Protein AF-A0A1B9JT67-F1 (afdb_monomer_lite)

Sequence (76 aa):
MTTAPKTPKTPELTRQLFVTINDAKRDLRRGLCDVFTAKLERLAAHIRSDDLSASEAADLLRDEAEYMREQMREEL

Structure (mmCIF, N/CA/C/O backbone):
data_AF-A0A1B9JT67-F1
#
_entry.id   AF-A0A1B9JT67-F1
#
loop_
_atom_site.group_PDB
_atom_site.id
_atom_site.type_symbol
_atom_site.label_atom_id
_atom_site.label_alt_id
_atom_site.label_comp_id
_atom_site.label_asym_id
_atom_site.label_entity_id
_atom_site.label_seq_id
_atom_site.pdbx_PDB_ins_code
_atom_site.Cartn_x
_atom_site.Cartn_y
_atom_site.Cartn_z
_atom_site.occupancy
_atom_site.B_iso_or_equiv
_atom_site.auth_seq_id
_atom_site.auth_comp_id
_atom_site.auth_asym_id
_atom_site.auth_atom_id
_atom_site.pdbx_PDB_model_num
ATOM 1 N N . MET A 1 1 ? -36.093 -22.136 40.602 1.00 39.22 1 MET A N 1
ATOM 2 C CA . MET A 1 1 ? -35.195 -21.037 41.019 1.00 39.22 1 MET A CA 1
ATOM 3 C C . MET A 1 1 ? -34.568 -20.470 39.758 1.00 39.22 1 MET A C 1
ATOM 5 O O . MET A 1 1 ? -33.644 -21.066 39.229 1.00 39.22 1 MET A O 1
ATOM 9 N N . THR A 1 2 ? -35.141 -19.397 39.216 1.00 50.62 2 THR A N 1
ATOM 10 C CA . THR A 1 2 ? -34.676 -18.774 37.968 1.00 50.62 2 THR A CA 1
ATOM 11 C C . THR A 1 2 ? -33.816 -17.580 3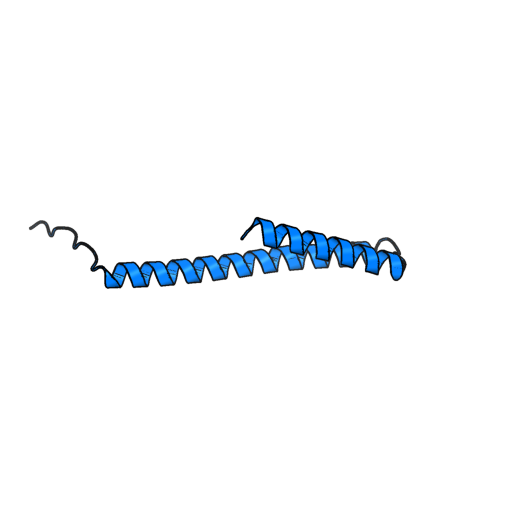8.350 1.00 50.62 2 THR A C 1
ATOM 13 O O . THR A 1 2 ? -34.333 -16.576 38.832 1.00 50.62 2 THR A O 1
ATOM 16 N N . THR A 1 3 ? -32.495 -17.701 38.232 1.00 51.56 3 THR A N 1
ATOM 17 C CA . THR A 1 3 ? -31.587 -16.577 38.482 1.00 51.56 3 THR A CA 1
ATOM 18 C C . THR A 1 3 ? -31.693 -15.595 37.322 1.00 51.56 3 THR A C 1
ATOM 20 O O . THR A 1 3 ? -31.374 -15.946 36.187 1.00 51.56 3 THR A O 1
ATOM 23 N N . ALA A 1 4 ? -32.163 -14.382 37.610 1.00 57.31 4 ALA A N 1
ATOM 24 C CA . ALA A 1 4 ? -32.212 -13.280 36.657 1.00 57.31 4 ALA A CA 1
ATOM 25 C C . ALA A 1 4 ? -30.808 -12.975 36.091 1.00 57.31 4 ALA A C 1
ATOM 27 O O . ALA A 1 4 ? -29.821 -13.088 36.831 1.00 57.31 4 ALA A O 1
ATOM 28 N N . PRO A 1 5 ? -30.691 -12.580 34.810 1.00 60.06 5 PRO A N 1
ATOM 29 C CA . PRO A 1 5 ? -29.414 -12.186 34.233 1.00 60.06 5 PRO A CA 1
ATOM 30 C C . PRO A 1 5 ? -28.874 -10.974 35.001 1.00 60.06 5 PRO A C 1
ATOM 32 O O . PRO A 1 5 ? -29.531 -9.938 35.096 1.00 60.06 5 PRO A O 1
ATOM 35 N N . LYS A 1 6 ? -27.682 -11.117 35.592 1.00 62.16 6 LYS A N 1
ATOM 36 C CA . LYS A 1 6 ? -26.987 -10.007 36.250 1.00 62.16 6 LYS A CA 1
ATOM 37 C C . LYS A 1 6 ? -26.634 -8.981 35.179 1.00 62.16 6 LYS A C 1
ATOM 39 O O . LYS A 1 6 ? -25.827 -9.268 34.300 1.00 62.16 6 LYS A O 1
AT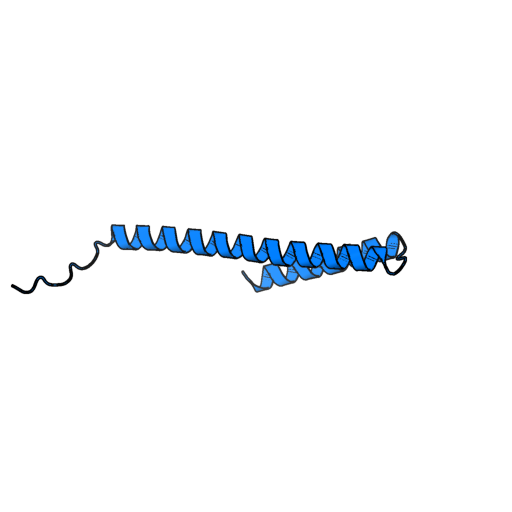OM 44 N N . THR A 1 7 ? -27.230 -7.798 35.258 1.00 60.88 7 THR A N 1
ATOM 45 C CA . THR A 1 7 ? -26.825 -6.648 34.450 1.00 60.88 7 THR A CA 1
ATOM 46 C C . THR A 1 7 ? -25.342 -6.356 34.717 1.00 60.88 7 THR A C 1
ATOM 48 O O . THR A 1 7 ? -24.957 -6.217 35.884 1.00 60.88 7 THR A O 1
ATOM 51 N N . PRO A 1 8 ? -24.486 -6.314 33.680 1.00 63.34 8 PRO A N 1
ATOM 52 C CA . PRO A 1 8 ? -23.059 -6.072 33.859 1.00 63.34 8 PRO A CA 1
ATOM 53 C C . PRO A 1 8 ? -22.830 -4.693 34.481 1.00 63.34 8 PRO A C 1
ATOM 55 O O . PRO A 1 8 ? -23.501 -3.715 34.145 1.00 63.34 8 PRO A O 1
ATOM 58 N N . LYS A 1 9 ? -21.891 -4.615 35.429 1.00 65.12 9 LYS A N 1
ATOM 59 C CA . LYS A 1 9 ? -21.584 -3.368 36.138 1.00 65.12 9 LYS A CA 1
ATOM 60 C C . LYS A 1 9 ? -20.893 -2.410 35.163 1.00 65.12 9 LYS A C 1
ATOM 62 O O . LYS A 1 9 ? -19.967 -2.812 34.468 1.00 65.12 9 LYS A O 1
ATOM 67 N N . THR A 1 10 ? -21.282 -1.135 35.151 1.00 71.25 10 THR A N 1
ATOM 68 C CA . THR A 1 10 ? -20.759 -0.080 34.255 1.00 71.25 10 THR A CA 1
ATOM 69 C C . THR A 1 10 ? -19.229 -0.080 34.034 1.00 71.25 10 THR A C 1
ATOM 71 O O . THR A 1 10 ? -18.812 0.099 32.894 1.00 71.25 10 THR A O 1
ATOM 74 N N . PRO A 1 11 ? -18.362 -0.343 35.038 1.00 80.50 11 PRO A N 1
ATOM 75 C CA . PRO A 1 11 ? -16.907 -0.408 34.832 1.00 80.50 11 PRO A CA 1
ATOM 76 C C . PRO A 1 11 ? -16.442 -1.583 33.955 1.00 80.50 11 PRO A C 1
ATOM 78 O O . PRO A 1 11 ? -15.428 -1.488 33.267 1.00 80.50 11 PRO A O 1
ATOM 81 N N . GLU A 1 12 ? -17.174 -2.697 33.980 1.00 86.81 12 GLU A N 1
ATOM 82 C CA . GLU A 1 12 ? -16.878 -3.905 33.204 1.00 86.81 12 GLU A CA 1
ATOM 83 C C . GLU A 1 12 ? -17.187 -3.691 31.719 1.00 86.81 12 GLU A C 1
ATOM 85 O O . GLU A 1 12 ? -16.368 -4.030 30.869 1.00 86.81 12 GLU A O 1
ATOM 90 N N . LEU A 1 13 ? -18.297 -3.007 31.418 1.00 89.50 13 LEU A N 1
ATOM 91 C CA . LEU A 1 13 ? -18.644 -2.551 30.067 1.00 89.50 13 LEU A CA 1
ATOM 92 C C . LEU A 1 13 ? -17.575 -1.614 29.491 1.00 89.50 13 LEU A C 1
ATOM 94 O O . LEU A 1 13 ? -17.140 -1.802 28.357 1.00 89.50 13 LEU A O 1
ATOM 98 N N . THR A 1 14 ? -17.099 -0.645 30.278 1.00 92.88 14 THR A N 1
ATOM 99 C CA . THR A 1 14 ? -16.030 0.270 29.848 1.00 92.88 14 THR A CA 1
ATOM 100 C C . THR A 1 14 ? -14.729 -0.476 29.552 1.00 92.88 14 THR A C 1
ATOM 102 O O . THR A 1 14 ? -14.053 -0.183 28.566 1.00 92.88 14 THR A O 1
ATOM 105 N N . ARG A 1 15 ? -14.382 -1.478 30.372 1.00 93.38 15 ARG A N 1
ATOM 106 C CA . ARG A 1 15 ? -13.201 -2.319 30.137 1.00 93.38 15 ARG A CA 1
ATOM 107 C C . ARG A 1 15 ? -13.347 -3.149 28.864 1.00 93.38 15 ARG A C 1
ATOM 109 O O . ARG A 1 15 ? -12.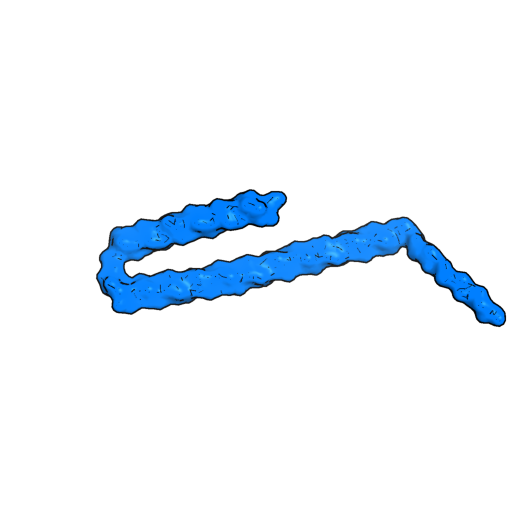408 -3.197 28.074 1.00 93.38 15 ARG A O 1
ATOM 116 N N . GLN A 1 16 ? -14.511 -3.766 28.660 1.00 93.69 16 GLN A N 1
ATOM 117 C CA . GLN A 1 16 ? -14.815 -4.543 27.459 1.00 93.69 16 GLN A CA 1
ATOM 118 C C . GLN A 1 16 ? -14.697 -3.669 26.203 1.00 93.69 16 GLN A C 1
ATOM 120 O O . GLN A 1 16 ? -14.029 -4.058 25.251 1.00 93.69 16 GLN A O 1
ATOM 125 N N . LEU A 1 17 ? -15.256 -2.455 26.240 1.00 94.81 17 LEU A N 1
ATOM 126 C CA . LEU A 1 17 ? -15.176 -1.491 25.144 1.00 94.81 17 LEU A CA 1
ATOM 127 C C . LEU A 1 17 ? -13.725 -1.117 24.815 1.00 94.81 17 LEU A C 1
ATOM 129 O O . LEU A 1 17 ? -13.349 -1.074 23.647 1.00 94.81 17 LEU A O 1
ATOM 133 N N . PHE A 1 18 ? -12.893 -0.880 25.833 1.00 95.06 18 PHE A N 1
ATOM 134 C CA . PHE A 1 18 ? -11.485 -0.546 25.622 1.00 95.06 18 PHE A CA 1
ATOM 135 C C . PHE A 1 18 ? -10.705 -1.690 24.961 1.00 95.06 18 PHE A C 1
ATOM 137 O O . PHE A 1 18 ? -9.885 -1.446 24.076 1.00 95.06 18 PHE A O 1
ATOM 144 N N . VAL A 1 19 ? -10.981 -2.937 25.359 1.00 95.50 19 VAL A N 1
ATOM 145 C CA . VAL A 1 19 ? -10.405 -4.127 24.715 1.00 95.50 19 VAL A CA 1
ATOM 146 C C . VAL A 1 19 ? -10.836 -4.192 23.251 1.00 95.50 19 VAL A C 1
ATOM 148 O O . VAL A 1 19 ? -9.976 -4.214 22.376 1.00 95.50 19 VAL A O 1
ATOM 151 N N . THR A 1 20 ? -12.139 -4.093 22.973 1.00 95.81 20 THR A N 1
ATOM 152 C CA . THR A 1 20 ? -12.671 -4.146 21.603 1.00 95.81 20 THR A CA 1
ATOM 153 C C . THR A 1 20 ? -12.092 -3.053 20.703 1.00 95.81 20 THR A C 1
ATOM 155 O O . THR A 1 20 ? -11.732 -3.328 19.562 1.00 95.81 20 THR A O 1
ATOM 158 N N . ILE A 1 21 ? -11.943 -1.822 21.204 1.00 95.38 21 ILE A N 1
ATOM 159 C CA . ILE A 1 21 ? -11.330 -0.726 20.438 1.00 95.38 21 ILE A CA 1
ATOM 160 C C . ILE A 1 21 ? -9.859 -1.027 20.125 1.00 95.38 21 ILE A C 1
ATOM 162 O O . ILE A 1 21 ? -9.393 -0.742 19.022 1.00 95.38 21 ILE A O 1
ATOM 166 N N . ASN A 1 22 ? -9.107 -1.582 21.076 1.00 95.81 22 ASN A N 1
ATOM 167 C CA . ASN A 1 22 ? -7.699 -1.905 20.850 1.00 95.81 22 ASN A CA 1
ATOM 168 C C . ASN A 1 22 ? -7.515 -3.054 19.860 1.00 95.81 22 ASN A C 1
ATOM 170 O O . ASN A 1 22 ? -6.610 -2.978 19.025 1.00 95.81 22 ASN A O 1
ATOM 174 N N . ASP A 1 23 ? -8.376 -4.066 19.928 1.00 95.81 23 ASP A N 1
ATOM 175 C CA . ASP A 1 23 ? -8.379 -5.181 18.983 1.00 95.81 23 ASP A CA 1
ATOM 176 C C . ASP A 1 23 ? -8.712 -4.683 17.573 1.00 95.81 23 ASP A C 1
ATOM 178 O O . ASP A 1 23 ? -7.919 -4.885 16.656 1.00 95.81 23 ASP A O 1
ATOM 182 N N . ALA A 1 24 ? -9.774 -3.885 17.415 1.00 94.50 24 ALA A N 1
ATOM 183 C CA . ALA A 1 24 ? -10.130 -3.287 16.127 1.00 94.50 24 ALA A CA 1
ATOM 184 C C . ALA A 1 24 ? -8.994 -2.423 15.547 1.00 94.50 24 ALA A C 1
ATOM 186 O O . ALA A 1 24 ? -8.662 -2.522 14.367 1.00 94.50 24 ALA A O 1
ATOM 187 N N . LYS A 1 25 ? -8.326 -1.615 16.383 1.00 92.12 25 LYS A N 1
ATOM 188 C CA . LYS A 1 25 ? -7.150 -0.834 15.962 1.00 92.12 25 LYS A CA 1
ATOM 189 C C . LYS A 1 25 ? -5.986 -1.724 15.528 1.00 92.12 25 LYS A C 1
ATOM 191 O O . LYS A 1 25 ? -5.217 -1.334 14.652 1.00 92.12 25 LYS A O 1
ATOM 196 N N . ARG A 1 26 ? -5.783 -2.868 16.185 1.00 94.44 26 ARG A N 1
ATOM 197 C CA . ARG A 1 26 ? -4.727 -3.824 15.832 1.00 94.44 26 ARG A CA 1
ATOM 198 C C . ARG A 1 26 ? -5.024 -4.489 14.495 1.00 94.44 26 ARG A C 1
ATOM 200 O O . ARG A 1 26 ? -4.116 -4.564 13.670 1.00 94.44 26 ARG A O 1
ATOM 207 N N . ASP A 1 27 ? -6.261 -4.917 14.290 1.00 93.94 27 ASP A N 1
ATOM 208 C CA . ASP A 1 27 ? -6.695 -5.554 13.051 1.00 93.94 27 ASP A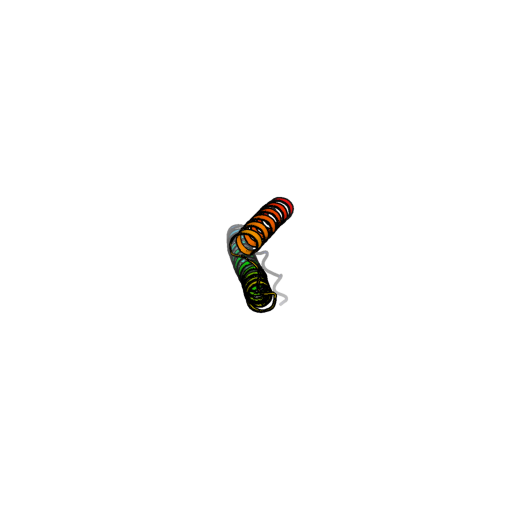 CA 1
ATOM 209 C C . ASP A 1 27 ? -6.615 -4.582 11.875 1.00 93.94 27 ASP A C 1
ATOM 211 O O . ASP A 1 27 ? -6.063 -4.940 10.838 1.00 93.94 27 ASP A O 1
ATOM 215 N N . LEU A 1 28 ? -7.020 -3.321 12.071 1.00 89.31 28 LEU A N 1
ATOM 216 C CA . LEU A 1 28 ? -6.850 -2.269 11.068 1.00 89.31 28 LEU A CA 1
ATOM 217 C C . LEU A 1 28 ? -5.376 -2.084 10.685 1.00 89.31 28 LEU A C 1
ATOM 219 O O . LEU A 1 28 ? -5.036 -2.128 9.508 1.00 89.31 28 LEU A O 1
ATOM 223 N N . ARG A 1 29 ? -4.474 -1.937 11.670 1.00 90.25 29 ARG A N 1
ATOM 224 C CA . ARG A 1 29 ? -3.031 -1.809 11.389 1.00 90.25 29 ARG A CA 1
ATOM 225 C C . ARG A 1 29 ? -2.488 -3.009 10.620 1.00 90.25 29 ARG A C 1
ATOM 227 O O . ARG A 1 29 ? -1.662 -2.829 9.734 1.00 90.25 29 ARG A O 1
ATOM 234 N N . ARG A 1 30 ? -2.929 -4.221 10.965 1.00 92.44 30 ARG A N 1
ATOM 235 C CA . ARG A 1 30 ? -2.508 -5.441 10.274 1.00 92.44 30 ARG A CA 1
ATOM 236 C C . ARG A 1 30 ? -3.003 -5.458 8.828 1.00 92.44 30 ARG A C 1
ATOM 238 O O . ARG A 1 30 ? -2.192 -5.673 7.937 1.00 92.44 30 ARG A O 1
ATOM 245 N N . GLY A 1 31 ? -4.285 -5.175 8.605 1.00 91.38 31 GLY A N 1
ATOM 246 C CA . GLY A 1 31 ? -4.865 -5.113 7.264 1.00 91.38 31 GLY A CA 1
ATOM 247 C C . GLY A 1 31 ? -4.183 -4.066 6.383 1.00 91.38 31 GLY A C 1
ATOM 248 O O . GLY A 1 31 ? -3.835 -4.360 5.243 1.00 91.38 31 GLY A O 1
ATOM 249 N N . LEU A 1 32 ? -3.904 -2.879 6.932 1.00 88.19 32 LEU A N 1
ATOM 250 C CA . LEU A 1 32 ? -3.161 -1.833 6.226 1.00 88.19 32 LEU A CA 1
ATOM 251 C C . LEU A 1 32 ? -1.742 -2.285 5.862 1.00 88.19 32 LEU A C 1
ATOM 253 O O . LEU A 1 32 ? -1.319 -2.088 4.725 1.00 88.19 32 LEU A O 1
ATOM 257 N N . CYS A 1 33 ? -1.018 -2.929 6.786 1.00 90.19 33 CYS A N 1
ATOM 258 C CA . CYS A 1 33 ? 0.298 -3.494 6.481 1.00 90.19 33 CYS A CA 1
ATOM 259 C C . CYS A 1 33 ? 0.231 -4.499 5.326 1.00 90.19 33 CYS A C 1
ATOM 261 O O . CYS A 1 33 ? 1.014 -4.380 4.389 1.00 90.19 33 CYS A O 1
ATOM 263 N N . ASP A 1 34 ? -0.715 -5.441 5.357 1.00 92.25 34 ASP A N 1
ATOM 264 C CA . ASP A 1 34 ? -0.848 -6.468 4.317 1.00 92.25 34 ASP A CA 1
ATOM 265 C C . ASP A 1 34 ? -1.124 -5.837 2.935 1.00 92.25 34 ASP A C 1
ATOM 267 O O . ASP A 1 34 ? -0.498 -6.206 1.936 1.00 92.25 34 ASP A O 1
ATOM 271 N N . VAL A 1 35 ? -2.006 -4.830 2.872 1.00 89.62 35 VAL A N 1
ATOM 272 C CA . VAL A 1 35 ? -2.323 -4.100 1.631 1.00 89.62 35 VAL A CA 1
ATOM 273 C C . VAL A 1 35 ? -1.112 -3.328 1.104 1.00 89.62 35 VAL A C 1
ATOM 275 O O . VAL A 1 35 ? -0.808 -3.407 -0.091 1.00 89.62 35 VAL A O 1
ATOM 278 N N . PHE A 1 36 ? -0.404 -2.594 1.967 1.00 89.50 36 PHE A N 1
ATOM 279 C CA . PHE A 1 36 ? 0.759 -1.812 1.544 1.00 89.50 36 PHE A CA 1
ATOM 280 C C . PHE A 1 36 ? 1.931 -2.698 1.130 1.00 89.50 36 PHE A C 1
ATOM 282 O O . PHE A 1 36 ? 2.569 -2.411 0.118 1.00 89.50 36 PHE A O 1
ATOM 289 N N . THR A 1 37 ? 2.179 -3.808 1.829 1.00 93.12 37 THR A N 1
ATOM 290 C CA . THR A 1 37 ? 3.187 -4.793 1.420 1.00 93.12 37 THR A CA 1
ATOM 291 C C . THR A 1 37 ? 2.882 -5.338 0.027 1.00 93.12 37 THR A C 1
ATOM 293 O O . THR A 1 37 ? 3.745 -5.276 -0.847 1.00 93.12 37 THR A O 1
ATOM 296 N N . ALA A 1 38 ? 1.644 -5.771 -0.232 1.00 93.69 38 ALA A N 1
ATOM 297 C CA . ALA A 1 38 ? 1.259 -6.282 -1.547 1.00 93.69 38 ALA A CA 1
ATOM 298 C C . ALA A 1 38 ? 1.395 -5.225 -2.662 1.00 93.69 38 ALA A C 1
ATOM 300 O O . ALA A 1 38 ? 1.793 -5.546 -3.784 1.00 93.69 38 ALA A O 1
ATOM 301 N N . LYS A 1 39 ? 1.081 -3.955 -2.374 1.00 92.06 39 LYS A N 1
ATOM 302 C CA . LYS A 1 39 ? 1.286 -2.843 -3.319 1.00 92.06 39 LYS A CA 1
ATOM 303 C C . LYS A 1 39 ? 2.767 -2.633 -3.633 1.00 92.06 39 LYS A C 1
ATOM 305 O O . LYS A 1 39 ? 3.124 -2.566 -4.807 1.00 92.06 39 LYS A O 1
ATOM 310 N N . LEU A 1 40 ? 3.628 -2.599 -2.615 1.00 93.94 40 LEU A N 1
ATOM 311 C CA . LEU A 1 40 ? 5.075 -2.442 -2.793 1.00 93.94 40 LEU A CA 1
ATOM 312 C C . LEU A 1 40 ? 5.687 -3.595 -3.599 1.00 93.94 40 LEU A C 1
ATOM 314 O O . LEU A 1 40 ? 6.518 -3.358 -4.473 1.00 93.94 40 LEU A O 1
ATOM 318 N N . GLU A 1 41 ? 5.255 -4.834 -3.360 1.00 95.50 41 GLU A N 1
ATOM 319 C CA . GLU A 1 41 ? 5.711 -5.999 -4.128 1.00 95.50 41 GLU A CA 1
ATOM 320 C C . GLU A 1 41 ? 5.340 -5.896 -5.613 1.00 95.50 41 GLU A C 1
ATOM 322 O O . GLU A 1 41 ? 6.176 -6.177 -6.476 1.00 95.50 41 GLU A O 1
ATOM 327 N N . ARG A 1 42 ? 4.116 -5.443 -5.920 1.00 93.62 42 ARG A N 1
ATOM 328 C CA . ARG A 1 42 ? 3.657 -5.211 -7.301 1.00 93.62 42 ARG A CA 1
ATOM 329 C C . ARG A 1 42 ? 4.442 -4.100 -7.986 1.00 93.62 42 ARG A C 1
ATOM 331 O O . ARG A 1 42 ? 4.883 -4.291 -9.115 1.00 93.62 42 ARG A O 1
ATOM 338 N N . LEU A 1 43 ? 4.667 -2.983 -7.298 1.00 94.38 43 LEU A N 1
ATOM 339 C CA . LEU A 1 43 ? 5.498 -1.883 -7.794 1.00 94.38 43 LEU A CA 1
ATOM 340 C C . LEU A 1 43 ? 6.915 -2.342 -8.102 1.00 94.38 43 LEU A C 1
ATOM 342 O O . LEU A 1 43 ? 7.434 -2.083 -9.182 1.00 94.38 43 LEU A O 1
ATOM 346 N N . ALA A 1 44 ? 7.522 -3.092 -7.186 1.00 93.25 44 ALA A N 1
ATOM 347 C CA . ALA A 1 44 ? 8.856 -3.627 -7.391 1.00 93.25 44 ALA A CA 1
ATOM 348 C C . ALA A 1 44 ? 8.904 -4.614 -8.571 1.00 93.25 44 ALA A C 1
ATOM 350 O O . ALA A 1 44 ? 9.899 -4.657 -9.291 1.00 93.25 44 ALA A O 1
ATOM 351 N N . ALA A 1 45 ? 7.850 -5.409 -8.782 1.00 93.62 45 ALA A N 1
ATOM 352 C CA . ALA A 1 45 ? 7.747 -6.291 -9.941 1.00 93.62 45 ALA A CA 1
ATOM 353 C C . ALA A 1 45 ? 7.621 -5.505 -11.254 1.00 93.6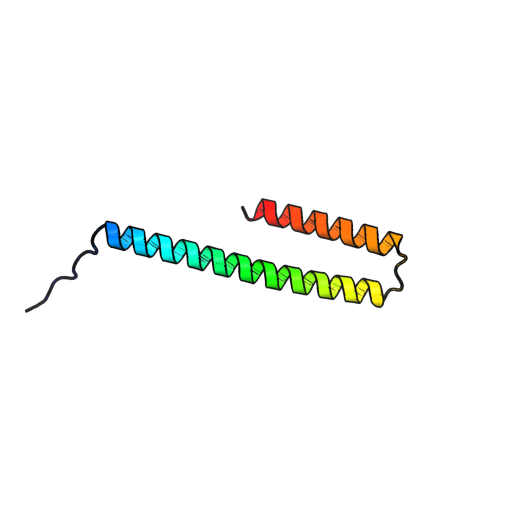2 45 ALA A C 1
ATOM 355 O O . ALA A 1 45 ? 8.318 -5.839 -12.208 1.00 93.62 45 ALA A O 1
ATOM 356 N N . HIS A 1 46 ? 6.801 -4.454 -11.284 1.00 92.12 46 HIS A N 1
ATOM 357 C CA . HIS A 1 46 ? 6.623 -3.594 -12.454 1.00 92.12 46 HIS A CA 1
ATOM 358 C C . HIS A 1 46 ? 7.918 -2.853 -12.817 1.00 92.12 46 HIS A C 1
ATOM 360 O O . HIS A 1 46 ? 8.376 -2.952 -13.948 1.00 92.12 46 HIS A O 1
ATOM 366 N N . ILE A 1 47 ? 8.594 -2.249 -11.831 1.00 92.81 47 ILE A N 1
ATOM 367 C CA . ILE A 1 47 ? 9.898 -1.586 -12.022 1.00 92.81 47 ILE A CA 1
ATOM 368 C C . ILE A 1 47 ? 10.936 -2.536 -12.630 1.00 92.81 47 ILE A C 1
ATOM 370 O O . ILE A 1 47 ? 11.708 -2.132 -13.493 1.00 92.81 47 ILE A O 1
ATOM 374 N N . ARG A 1 48 ? 10.960 -3.804 -12.199 1.00 90.25 48 ARG A N 1
ATOM 375 C CA . ARG A 1 48 ? 11.905 -4.802 -12.725 1.00 90.25 48 ARG A CA 1
ATOM 376 C C . ARG A 1 48 ? 11.532 -5.368 -14.093 1.00 90.25 48 ARG A C 1
ATOM 378 O O . ARG A 1 48 ? 12.422 -5.866 -14.768 1.00 90.25 48 ARG A O 1
ATOM 385 N N . SER A 1 49 ? 10.247 -5.400 -14.440 1.00 89.69 49 SER A N 1
ATOM 386 C CA . SER A 1 49 ? 9.770 -6.076 -15.657 1.00 89.69 49 SER A CA 1
ATOM 387 C C . SER A 1 49 ? 9.753 -5.149 -16.868 1.00 89.69 49 SER A C 1
ATOM 389 O O . SER A 1 49 ? 9.907 -5.625 -17.989 1.00 89.69 49 SER A O 1
ATOM 391 N N . ASP A 1 50 ? 9.594 -3.847 -16.634 1.00 85.94 50 ASP A N 1
ATOM 392 C CA . ASP A 1 50 ? 9.309 -2.872 -17.688 1.00 85.94 50 ASP A CA 1
ATOM 393 C C . ASP A 1 50 ? 10.533 -2.006 -18.048 1.00 85.94 50 ASP A C 1
ATOM 395 O O . ASP A 1 50 ? 10.390 -1.026 -18.772 1.00 85.94 50 ASP A O 1
ATOM 399 N N . ASP A 1 51 ? 11.729 -2.355 -17.547 1.00 83.56 51 ASP A N 1
ATOM 400 C CA . ASP A 1 51 ? 12.996 -1.630 -17.774 1.00 83.56 51 ASP A CA 1
ATOM 401 C C . ASP A 1 51 ? 12.876 -0.105 -17.566 1.00 83.56 51 ASP A C 1
ATOM 403 O O . ASP A 1 51 ? 13.496 0.702 -18.264 1.00 83.56 51 ASP A O 1
ATOM 407 N N . LEU A 1 52 ? 12.072 0.288 -16.573 1.00 91.62 52 LEU A N 1
ATOM 408 C CA . LEU A 1 52 ? 11.847 1.684 -16.209 1.00 91.62 52 LEU A CA 1
ATOM 409 C C . LEU A 1 52 ? 13.180 2.367 -15.883 1.00 91.62 52 LEU A C 1
ATOM 411 O O . LEU A 1 52 ? 13.998 1.862 -15.104 1.00 91.62 52 LEU A O 1
ATOM 415 N N . SER A 1 53 ? 13.385 3.559 -16.439 1.00 92.94 53 SER A N 1
ATOM 416 C CA . SER A 1 53 ? 14.513 4.401 -16.058 1.00 92.94 53 SER A C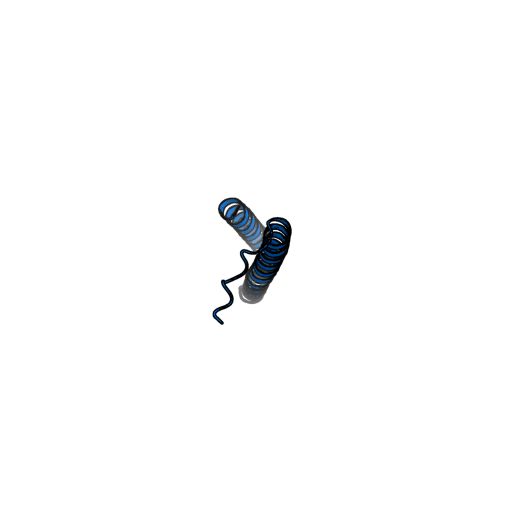A 1
ATOM 417 C C . SER A 1 53 ? 14.427 4.783 -14.580 1.00 92.94 53 SER A C 1
ATOM 419 O O . SER A 1 53 ? 13.357 4.794 -13.966 1.00 92.94 53 SER A O 1
ATOM 421 N N . ALA A 1 54 ? 15.564 5.164 -13.994 1.00 91.81 54 ALA A N 1
ATOM 422 C CA . ALA A 1 54 ? 15.603 5.595 -12.598 1.00 91.81 54 ALA A CA 1
ATOM 423 C C . ALA A 1 54 ? 14.631 6.758 -12.306 1.00 91.81 54 ALA A C 1
ATOM 425 O O . ALA A 1 54 ? 14.065 6.816 -11.217 1.00 91.81 54 ALA A O 1
ATOM 426 N N . SER A 1 55 ? 14.418 7.661 -13.272 1.00 95.56 55 SER A N 1
ATOM 427 C CA . SER A 1 55 ? 13.448 8.755 -13.157 1.00 95.56 55 SER A CA 1
ATOM 428 C C . SER A 1 55 ? 12.005 8.265 -13.192 1.00 95.56 55 SER A C 1
ATOM 430 O O . SER A 1 55 ? 11.228 8.651 -12.327 1.00 95.56 55 SER A O 1
ATOM 432 N N . GLU A 1 56 ? 11.654 7.376 -14.123 1.00 93.81 56 GLU A N 1
ATOM 433 C CA . GLU A 1 56 ? 10.280 6.868 -14.239 1.00 93.81 56 GLU A CA 1
ATOM 434 C C . GLU A 1 56 ? 9.900 6.016 -13.026 1.00 93.81 56 GLU A C 1
ATOM 436 O O . GLU A 1 56 ? 8.805 6.150 -12.486 1.00 93.81 56 GLU A O 1
ATOM 441 N N . ALA A 1 57 ? 10.829 5.194 -12.532 1.00 94.62 57 ALA A N 1
ATOM 442 C CA . ALA A 1 57 ? 10.634 4.450 -11.295 1.00 94.62 57 ALA A CA 1
ATOM 443 C C . ALA A 1 57 ? 10.439 5.387 -10.087 1.00 94.62 57 ALA A C 1
ATOM 445 O O . ALA A 1 57 ? 9.602 5.112 -9.226 1.00 94.62 57 ALA A O 1
ATOM 446 N N . ALA A 1 58 ? 11.188 6.493 -10.009 1.00 95.00 58 ALA A N 1
ATOM 447 C CA . ALA A 1 58 ? 11.051 7.467 -8.927 1.00 95.00 58 ALA A CA 1
ATOM 448 C C . ALA A 1 58 ? 9.719 8.232 -8.987 1.00 95.00 58 ALA A C 1
ATOM 450 O O . ALA A 1 58 ? 9.091 8.431 -7.945 1.00 95.00 58 ALA A O 1
ATOM 451 N N . ASP A 1 59 ? 9.279 8.629 -10.182 1.00 96.00 59 ASP A N 1
ATOM 452 C CA . ASP A 1 59 ? 7.984 9.283 -10.385 1.00 96.00 59 ASP A CA 1
ATOM 453 C C . ASP A 1 59 ? 6.835 8.335 -10.021 1.00 96.00 59 ASP A C 1
ATOM 455 O O . ASP A 1 59 ? 5.989 8.690 -9.205 1.00 96.00 59 ASP A O 1
ATOM 459 N N . LEU A 1 60 ? 6.883 7.086 -10.490 1.00 94.75 60 LEU A N 1
ATOM 460 C CA . LEU A 1 60 ? 5.898 6.059 -10.151 1.00 94.75 60 LEU A CA 1
ATOM 461 C C . LEU A 1 60 ? 5.798 5.818 -8.630 1.00 94.75 60 LEU A C 1
ATOM 463 O O . LEU A 1 60 ? 4.702 5.705 -8.080 1.00 94.75 60 LEU A O 1
ATOM 467 N N . LEU A 1 61 ? 6.936 5.752 -7.929 1.00 95.00 61 LEU A N 1
ATOM 468 C CA . LEU A 1 61 ? 6.962 5.602 -6.469 1.00 95.00 61 LEU A CA 1
ATOM 469 C C . LEU A 1 61 ? 6.367 6.819 -5.750 1.00 95.00 61 LEU A C 1
ATOM 471 O O . LEU A 1 61 ? 5.716 6.657 -4.715 1.00 95.00 61 LEU A O 1
ATOM 475 N N . ARG A 1 62 ? 6.596 8.032 -6.267 1.00 95.62 62 ARG A N 1
ATOM 476 C CA . ARG A 1 62 ? 6.020 9.262 -5.710 1.00 95.62 62 ARG A CA 1
ATOM 477 C C . ARG A 1 62 ? 4.505 9.274 -5.878 1.00 95.62 62 ARG A C 1
ATOM 479 O O . ARG A 1 62 ? 3.816 9.549 -4.897 1.00 95.62 62 ARG A O 1
ATOM 486 N N . ASP A 1 63 ? 4.019 8.938 -7.066 1.00 94.56 63 ASP A N 1
ATOM 487 C CA . ASP A 1 63 ? 2.593 8.938 -7.390 1.00 94.56 63 ASP A CA 1
ATOM 488 C C . ASP A 1 63 ? 1.841 7.905 -6.535 1.00 94.56 63 ASP A C 1
ATOM 490 O O . ASP A 1 63 ? 0.813 8.220 -5.933 1.00 94.56 63 ASP A O 1
ATOM 494 N N . GLU A 1 64 ? 2.398 6.698 -6.357 1.00 93.31 64 GLU A N 1
ATOM 495 C CA . GLU A 1 64 ? 1.801 5.721 -5.439 1.00 93.31 64 GLU A CA 1
ATOM 496 C C . GLU A 1 64 ? 1.827 6.228 -3.988 1.00 93.31 64 GLU A C 1
ATOM 498 O O . GLU A 1 64 ? 0.847 6.075 -3.259 1.00 93.31 64 GLU A O 1
ATOM 503 N N . ALA A 1 65 ? 2.919 6.855 -3.538 1.00 92.50 65 ALA A N 1
ATOM 504 C CA . ALA A 1 65 ? 2.989 7.402 -2.184 1.00 92.50 65 ALA A CA 1
ATOM 505 C C . ALA A 1 65 ? 1.966 8.530 -1.951 1.00 92.50 65 ALA A C 1
ATOM 507 O O . ALA A 1 65 ? 1.459 8.671 -0.836 1.00 92.50 65 ALA A O 1
ATOM 508 N N . GLU A 1 66 ? 1.656 9.336 -2.969 1.00 93.00 66 GLU A N 1
ATOM 509 C CA . GLU A 1 66 ? 0.570 10.322 -2.928 1.00 93.00 66 GLU A CA 1
ATOM 510 C C . GLU A 1 66 ? -0.790 9.642 -2.818 1.00 93.00 66 GLU A C 1
ATOM 512 O O . GLU A 1 66 ? -1.530 9.941 -1.879 1.00 93.00 66 GLU A O 1
ATOM 517 N N . TYR A 1 67 ? -1.054 8.640 -3.658 1.00 89.69 67 TYR A N 1
ATOM 518 C CA . TYR A 1 67 ? -2.283 7.853 -3.595 1.00 89.69 67 TYR A CA 1
ATOM 519 C C . TYR A 1 67 ? -2.491 7.215 -2.210 1.00 89.69 67 TYR A C 1
ATOM 521 O O . TYR A 1 67 ? -3.562 7.322 -1.616 1.00 89.69 67 TYR A O 1
ATOM 529 N N . MET A 1 68 ? -1.453 6.601 -1.629 1.00 87.06 68 MET A N 1
ATOM 530 C CA . MET A 1 68 ? -1.532 6.004 -0.287 1.00 87.06 68 MET A CA 1
ATOM 531 C C . MET A 1 68 ? -1.852 7.040 0.802 1.00 87.06 68 MET A C 1
ATOM 533 O O . MET A 1 68 ? -2.593 6.738 1.740 1.00 87.06 68 MET A O 1
ATOM 537 N N . ARG A 1 69 ? -1.313 8.263 0.691 1.00 86.69 69 ARG A N 1
ATOM 538 C CA . ARG A 1 69 ? -1.614 9.358 1.629 1.00 86.69 69 ARG A CA 1
ATOM 539 C C . ARG A 1 69 ? -3.063 9.822 1.525 1.00 86.69 69 ARG A C 1
ATOM 541 O O . ARG A 1 69 ? -3.659 10.138 2.553 1.00 86.69 69 ARG A O 1
ATOM 548 N N . GLU A 1 70 ? -3.614 9.876 0.317 1.00 86.50 70 GLU A N 1
ATOM 549 C CA . GLU A 1 70 ? -5.009 10.263 0.087 1.00 86.50 70 GLU A CA 1
ATOM 550 C C . GLU A 1 70 ? -5.976 9.224 0.649 1.00 86.50 70 GLU A C 1
ATOM 552 O O . GLU A 1 70 ? -6.851 9.578 1.436 1.00 86.50 70 GLU A O 1
ATOM 557 N N . GLN A 1 71 ? -5.749 7.939 0.366 1.00 79.56 71 GLN A N 1
ATOM 558 C CA . GLN A 1 71 ? -6.578 6.852 0.898 1.00 79.56 71 GLN A CA 1
ATOM 559 C C . GLN A 1 71 ? -6.588 6.828 2.434 1.00 79.56 71 GLN A C 1
ATOM 561 O O . GLN A 1 71 ? -7.637 6.690 3.055 1.00 79.56 71 GLN A O 1
ATOM 566 N N . MET A 1 72 ? -5.438 7.066 3.072 1.00 72.81 72 MET A N 1
ATOM 567 C CA . MET A 1 72 ? -5.360 7.140 4.535 1.00 72.81 72 MET A CA 1
ATOM 568 C C . MET A 1 72 ? -6.128 8.338 5.124 1.00 72.81 72 MET A C 1
ATOM 570 O O . MET A 1 72 ? -6.556 8.279 6.275 1.00 72.81 72 MET A O 1
ATOM 574 N N . ARG A 1 73 ? -6.290 9.433 4.371 1.00 72.69 73 ARG A N 1
ATOM 575 C CA . ARG A 1 73 ? -7.064 10.606 4.805 1.00 72.69 73 ARG A CA 1
ATOM 576 C C . ARG A 1 73 ? -8.571 10.376 4.673 1.00 72.69 73 ARG A C 1
ATOM 578 O O . ARG A 1 73 ? -9.312 10.947 5.460 1.00 72.69 73 ARG A O 1
ATOM 585 N N . GLU A 1 74 ? -9.013 9.584 3.700 1.00 62.06 74 GLU A N 1
ATOM 586 C CA . GLU A 1 74 ? -10.435 9.271 3.490 1.00 62.06 74 GLU A CA 1
ATOM 587 C C . GLU A 1 74 ? -10.976 8.225 4.482 1.00 62.06 74 GLU A C 1
ATOM 589 O O . GLU A 1 74 ? -12.172 8.210 4.765 1.00 62.06 74 GLU A O 1
ATOM 594 N N . GLU A 1 75 ? -10.109 7.373 5.040 1.00 55.91 75 GLU A N 1
ATOM 595 C CA . GLU A 1 75 ? -10.483 6.321 6.001 1.00 55.91 75 GLU A CA 1
ATOM 596 C C . GLU A 1 75 ? -10.503 6.771 7.484 1.00 55.91 75 GLU A C 1
ATOM 598 O O . GLU A 1 75 ? -10.890 5.982 8.353 1.00 55.91 75 GLU A O 1
ATOM 603 N N . LEU A 1 76 ? -10.097 8.014 7.789 1.00 48.91 76 LEU A N 1
ATOM 604 C CA . LEU A 1 76 ? -10.050 8.607 9.141 1.00 48.91 76 LEU A CA 1
ATOM 605 C C . LEU A 1 76 ? -11.158 9.642 9.369 1.00 48.91 76 LEU A C 1
ATOM 607 O O . LEU A 1 76 ? -11.705 9.643 10.498 1.00 48.91 76 LEU A O 1
#

Radius of gyration: 22.61 Å; chains: 1; bounding box: 51×32×59 Å

Foldseek 3Di:
DDDDPPDDDPVVVVVVVVVVVVVVVVVVVVVLVVVVVVVVVVLVVCCVPVVDDPVRSVVVVVVVVVVSVVVVVVVD

Secondary structure (DSSP, 8-state):
--PPP-PPPHHHHHHHHHHHHHHHHHHHHHHHHHHHHHHHHHHHHHHHHTT--HHHHHHHHHHHHHHHHHHHHH--

pLDDT: mean 85.58, std 13.88, range [39.22, 96.0]